Protein AF-A0A3D2RWH7-F1 (afdb_monomer_lite)

Structure (mmCIF, N/CA/C/O backbone):
data_AF-A0A3D2RWH7-F1
#
_entry.id   AF-A0A3D2RWH7-F1
#
loop_
_atom_site.group_PDB
_atom_site.id
_atom_site.type_symbol
_atom_site.label_atom_id
_atom_site.label_alt_id
_atom_site.label_comp_id
_atom_site.label_asym_id
_atom_site.label_entity_id
_atom_site.label_seq_id
_atom_site.pdbx_PDB_ins_code
_atom_site.Cartn_x
_atom_site.Cartn_y
_atom_site.Cartn_z
_atom_site.occupancy
_atom_site.B_iso_or_equiv
_atom_site.auth_seq_id
_atom_site.auth_comp_id
_atom_site.auth_asym_id
_atom_site.auth_atom_id
_atom_site.pdbx_PDB_model_num
ATOM 1 N N . GLU A 1 1 ? -8.293 21.038 -1.834 1.00 56.38 1 GLU A N 1
ATOM 2 C CA . GLU A 1 1 ? -8.298 19.846 -0.952 1.00 56.38 1 GLU A CA 1
ATOM 3 C C . GLU A 1 1 ? -6.881 19.337 -0.749 1.00 56.38 1 GLU A C 1
ATOM 5 O O . GLU A 1 1 ? -6.109 19.348 -1.704 1.00 56.38 1 GLU A O 1
ATOM 10 N N . ARG A 1 2 ? -6.537 18.923 0.476 1.00 71.31 2 ARG A N 1
ATOM 11 C CA . ARG A 1 2 ? -5.231 18.323 0.792 1.00 71.31 2 ARG A CA 1
ATOM 12 C C . ARG A 1 2 ? -5.107 16.972 0.074 1.00 71.31 2 ARG A C 1
ATOM 14 O O . ARG A 1 2 ? -6.082 16.229 0.015 1.00 71.31 2 ARG A O 1
ATOM 21 N N . LYS A 1 3 ? -3.931 16.642 -0.471 1.00 85.06 3 LYS A N 1
ATOM 22 C CA . LYS A 1 3 ? -3.730 15.382 -1.212 1.00 85.06 3 LYS A CA 1
ATOM 23 C C . LYS A 1 3 ? -4.015 14.112 -0.371 1.00 85.06 3 LYS A C 1
ATOM 25 O O . LYS A 1 3 ? -4.730 13.253 -0.882 1.00 85.06 3 LYS A O 1
ATOM 30 N N . PRO A 1 4 ? -3.629 14.029 0.922 1.00 89.88 4 PRO A N 1
ATOM 31 C CA . PRO A 1 4 ? -4.002 12.903 1.789 1.00 89.88 4 PRO A CA 1
ATOM 32 C C . PRO A 1 4 ? -5.517 12.716 1.961 1.00 89.88 4 PRO A C 1
ATOM 34 O O . PRO A 1 4 ? -6.004 11.590 1.948 1.00 89.88 4 PRO A O 1
ATOM 37 N N . GLU A 1 5 ? -6.285 13.807 2.059 1.00 93.62 5 GLU A N 1
ATOM 38 C CA . GLU A 1 5 ? -7.754 13.754 2.160 1.00 93.62 5 GLU A CA 1
ATOM 39 C C . GLU A 1 5 ? -8.371 13.146 0.894 1.00 93.62 5 GLU A C 1
ATOM 41 O O . GLU A 1 5 ? -9.251 12.292 0.983 1.00 93.62 5 GLU A O 1
ATOM 46 N N . LYS A 1 6 ? -7.871 13.524 -0.291 1.00 93.69 6 LYS A N 1
ATOM 47 C CA . LYS A 1 6 ? -8.327 12.932 -1.558 1.00 93.69 6 LYS A CA 1
ATOM 48 C C . LYS A 1 6 ? -8.062 11.432 -1.620 1.00 93.69 6 LYS A C 1
ATOM 50 O O . LYS A 1 6 ? -8.926 10.691 -2.077 1.00 93.69 6 LYS A O 1
ATOM 55 N N . ILE A 1 7 ? -6.896 10.991 -1.147 1.00 93.38 7 ILE A N 1
ATOM 56 C CA . ILE A 1 7 ? -6.561 9.565 -1.087 1.00 93.38 7 ILE A CA 1
ATOM 57 C C . ILE A 1 7 ? -7.538 8.846 -0.159 1.00 93.38 7 ILE A C 1
ATOM 59 O O . ILE A 1 7 ? -8.128 7.851 -0.561 1.00 93.38 7 ILE A O 1
ATOM 63 N N . LEU A 1 8 ? -7.772 9.364 1.050 1.00 94.25 8 LEU A N 1
ATOM 64 C CA . LEU A 1 8 ? -8.669 8.717 2.008 1.00 94.25 8 LEU A CA 1
ATOM 65 C C . LEU A 1 8 ? -10.122 8.648 1.510 1.00 94.25 8 LEU A C 1
ATOM 67 O O . LEU A 1 8 ? -10.813 7.658 1.756 1.00 94.25 8 LEU A O 1
ATOM 71 N N . ARG A 1 9 ? -10.583 9.663 0.769 1.00 94.81 9 ARG A N 1
ATOM 72 C CA . ARG A 1 9 ? -11.877 9.615 0.069 1.00 94.81 9 ARG A CA 1
ATOM 73 C C . ARG A 1 9 ? -11.899 8.540 -1.007 1.00 94.81 9 ARG A C 1
ATOM 75 O O . ARG A 1 9 ? -12.793 7.706 -0.984 1.00 94.81 9 ARG A O 1
ATOM 82 N N . ALA A 1 10 ? -10.876 8.477 -1.856 1.00 94.25 10 ALA A N 1
ATOM 83 C CA . ALA A 1 10 ? -10.778 7.433 -2.871 1.00 94.25 10 ALA A CA 1
ATOM 84 C C . ALA A 1 10 ? -10.781 6.023 -2.249 1.00 94.25 10 ALA A C 1
ATOM 86 O O . ALA A 1 10 ? -11.475 5.138 -2.739 1.00 94.25 10 ALA A O 1
ATOM 87 N N . LEU A 1 11 ? -10.078 5.812 -1.129 1.00 93.44 11 LEU A N 1
ATOM 88 C CA . LEU A 1 11 ? -10.107 4.536 -0.401 1.00 93.44 11 LEU A CA 1
ATOM 89 C C . LEU A 1 11 ? -11.528 4.168 0.063 1.00 93.44 11 LEU A C 1
ATOM 91 O O . LEU A 1 11 ? -11.933 3.010 -0.040 1.00 93.44 11 LEU A O 1
ATOM 95 N N . ASN A 1 12 ? -12.294 5.149 0.551 1.00 94.12 12 ASN A N 1
ATOM 96 C CA . ASN A 1 12 ? -13.695 4.955 0.922 1.00 94.12 12 ASN A CA 1
ATOM 97 C C . ASN A 1 12 ? -14.576 4.618 -0.287 1.00 94.12 12 ASN A C 1
ATOM 99 O O . ASN A 1 12 ? -15.370 3.679 -0.206 1.00 94.12 12 ASN A O 1
ATOM 103 N N . ASP A 1 13 ? -14.422 5.364 -1.380 1.00 95.00 13 ASP A N 1
ATOM 104 C CA . ASP A 1 13 ? -15.229 5.232 -2.596 1.00 95.00 13 ASP A CA 1
ATOM 105 C C . ASP A 1 13 ? -14.983 3.889 -3.297 1.00 95.00 13 ASP A C 1
ATOM 107 O O . ASP A 1 13 ? -15.916 3.266 -3.801 1.00 95.00 13 ASP A O 1
ATOM 111 N N . HIS A 1 14 ? -13.742 3.396 -3.268 1.00 94.19 14 HIS A N 1
ATOM 112 C CA . HIS A 1 14 ? -13.362 2.097 -3.827 1.00 94.19 14 HIS A CA 1
ATOM 113 C C . HIS A 1 14 ? -13.648 0.909 -2.904 1.00 94.19 14 HIS A C 1
ATOM 115 O O . HIS A 1 14 ? -13.405 -0.233 -3.288 1.00 94.19 14 HIS A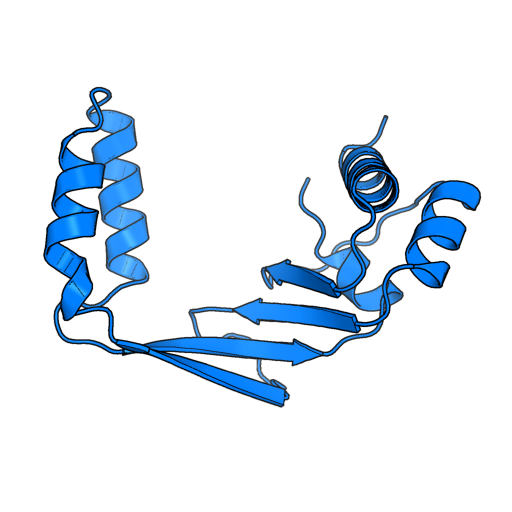 O 1
ATOM 121 N N . GLY A 1 15 ? -14.171 1.148 -1.700 1.00 92.19 15 GLY A N 1
ATOM 122 C CA . GLY A 1 15 ? -14.555 0.068 -0.799 1.00 92.19 15 GLY A CA 1
ATOM 123 C C . GLY A 1 15 ? -13.373 -0.737 -0.249 1.00 92.19 15 GLY A C 1
ATOM 124 O O . GLY A 1 15 ? -13.544 -1.915 0.043 1.00 92.19 15 GLY A O 1
ATOM 125 N N . ILE A 1 16 ? -12.200 -0.118 -0.086 1.00 93.44 16 ILE A N 1
ATOM 126 C CA . ILE A 1 16 ? -10.992 -0.795 0.405 1.00 93.44 16 ILE A CA 1
ATOM 127 C C . ILE A 1 16 ? -11.181 -1.259 1.858 1.00 93.44 16 ILE A C 1
ATOM 129 O O . ILE A 1 16 ? -11.555 -0.464 2.721 1.00 93.44 16 ILE A O 1
ATOM 133 N N . ASP A 1 17 ? -10.896 -2.532 2.130 1.00 95.94 17 ASP A N 1
ATOM 134 C CA . ASP A 1 17 ? -10.988 -3.179 3.446 1.00 95.94 17 ASP A CA 1
ATOM 135 C C . ASP A 1 17 ? -9.615 -3.570 4.033 1.00 95.94 17 ASP A C 1
ATOM 137 O O . ASP A 1 17 ? -9.474 -3.685 5.254 1.00 95.94 17 ASP A O 1
ATOM 141 N N . ILE A 1 18 ? -8.585 -3.701 3.192 1.00 95.44 18 ILE A N 1
ATOM 142 C CA . ILE A 1 18 ? -7.185 -3.906 3.584 1.00 95.44 18 ILE A CA 1
ATOM 143 C C . ILE A 1 18 ? -6.316 -2.813 2.962 1.00 95.44 18 ILE A C 1
ATOM 145 O O . ILE A 1 18 ? -6.255 -2.665 1.743 1.00 95.44 18 ILE A O 1
ATOM 149 N N . LEU A 1 19 ? -5.604 -2.066 3.805 1.00 94.50 19 LEU A N 1
ATOM 150 C CA . LEU A 1 19 ? -4.728 -0.979 3.381 1.00 94.50 19 LEU A CA 1
ATOM 151 C C . LEU A 1 19 ? -3.254 -1.397 3.457 1.00 94.50 19 LEU A C 1
ATOM 153 O O . LEU A 1 19 ? -2.752 -1.752 4.521 1.00 94.50 19 LEU A O 1
ATOM 157 N N . LEU A 1 20 ? -2.549 -1.308 2.330 1.00 92.69 20 LEU A N 1
ATOM 158 C CA . LEU A 1 20 ? -1.103 -1.518 2.223 1.00 92.69 20 LEU A CA 1
ATOM 159 C C . LEU A 1 20 ? -0.433 -0.171 1.943 1.00 92.69 20 LEU A C 1
ATOM 161 O O . LEU A 1 20 ? -0.751 0.470 0.942 1.00 92.69 20 LEU A O 1
ATOM 165 N N . VAL A 1 21 ? 0.480 0.262 2.813 1.00 92.06 21 VAL A N 1
ATOM 166 C CA . VAL A 1 21 ? 1.152 1.565 2.700 1.00 92.06 21 VAL A CA 1
ATOM 167 C C . VAL A 1 21 ? 2.670 1.374 2.701 1.00 92.06 21 VAL A C 1
ATOM 169 O O . VAL A 1 21 ? 3.190 0.671 3.569 1.00 92.06 21 VAL A O 1
ATOM 172 N N . PRO A 1 22 ? 3.411 1.967 1.750 1.00 89.69 22 PRO A N 1
ATOM 173 C CA . PRO A 1 22 ? 4.866 1.890 1.764 1.00 89.69 22 PRO A CA 1
ATOM 174 C C . PRO A 1 22 ? 5.428 2.609 2.994 1.00 89.69 22 PRO A C 1
ATOM 176 O O . PRO A 1 22 ? 5.015 3.723 3.324 1.00 89.69 22 PRO A O 1
ATOM 179 N N . TYR A 1 23 ? 6.394 1.980 3.659 1.00 88.44 23 TYR A N 1
ATOM 180 C CA . TYR A 1 23 ? 7.100 2.579 4.782 1.00 88.44 23 TYR A CA 1
ATOM 181 C C . TYR A 1 23 ? 7.997 3.722 4.308 1.00 88.44 23 TYR A C 1
ATOM 183 O O . TYR A 1 23 ? 8.796 3.576 3.382 1.00 88.44 23 TYR A O 1
ATOM 191 N N . LYS A 1 24 ? 7.876 4.858 4.982 1.00 86.69 24 LYS A N 1
ATOM 192 C CA . LYS A 1 24 ? 8.603 6.102 4.728 1.00 86.69 24 LYS A CA 1
ATOM 193 C C . LYS A 1 24 ? 8.609 6.931 6.012 1.00 86.69 24 LYS A C 1
ATOM 195 O O . LYS A 1 24 ? 8.150 6.456 7.043 1.00 86.69 24 LYS A O 1
ATOM 200 N N . GLU A 1 25 ? 9.086 8.167 5.964 1.00 88.12 25 GLU A N 1
ATOM 201 C CA . GLU A 1 25 ? 9.001 9.053 7.125 1.00 88.12 25 GLU A CA 1
ATOM 202 C C . GLU A 1 25 ? 7.529 9.386 7.466 1.00 88.12 25 GLU A C 1
ATOM 204 O O . GLU A 1 25 ? 6.784 9.808 6.569 1.00 88.12 25 GLU A O 1
ATOM 209 N N . PRO A 1 26 ? 7.080 9.148 8.716 1.00 90.62 26 PRO A N 1
ATOM 210 C CA . PRO A 1 26 ? 5.703 9.394 9.126 1.00 90.62 26 PRO A CA 1
ATOM 211 C C . PRO A 1 26 ? 5.438 10.893 9.236 1.00 90.62 26 PRO A C 1
ATOM 213 O O . PRO A 1 26 ? 6.257 11.643 9.767 1.00 90.62 26 PRO A O 1
ATOM 216 N N . ILE A 1 27 ? 4.275 11.337 8.762 1.00 90.81 27 ILE A N 1
ATOM 217 C CA . ILE A 1 27 ? 3.860 12.736 8.847 1.00 90.81 27 ILE A CA 1
ATOM 218 C C . ILE A 1 27 ? 2.407 12.808 9.306 1.00 90.81 27 ILE A C 1
ATOM 220 O O . ILE A 1 27 ? 1.541 12.101 8.798 1.00 90.81 27 ILE A O 1
ATOM 224 N N . ASP A 1 28 ? 2.125 13.688 10.263 1.00 89.69 28 ASP A N 1
ATOM 225 C CA . ASP A 1 28 ? 0.763 13.874 10.744 1.00 89.69 28 ASP A CA 1
ATOM 226 C C . ASP A 1 28 ? -0.117 14.551 9.688 1.00 89.69 28 ASP A C 1
ATOM 228 O O . ASP A 1 28 ? 0.230 15.564 9.071 1.00 89.69 28 ASP A O 1
ATOM 232 N N . HIS A 1 29 ? -1.313 13.998 9.516 1.00 89.88 29 HIS A N 1
ATOM 233 C CA . HIS A 1 29 ? -2.320 14.516 8.607 1.00 89.88 29 HIS A CA 1
ATOM 234 C C . HIS A 1 29 ? -3.608 14.809 9.364 1.00 89.88 29 HIS A C 1
ATOM 236 O O . HIS A 1 29 ? -4.022 14.063 10.248 1.00 89.88 29 HIS A O 1
ATOM 242 N N . VAL A 1 30 ? -4.280 15.887 8.967 1.00 91.56 30 VAL A N 1
ATOM 243 C CA . VAL A 1 30 ? -5.629 16.199 9.447 1.00 91.56 30 VAL A CA 1
ATOM 244 C C . VAL A 1 30 ? -6.610 15.866 8.334 1.00 91.56 30 VAL A C 1
ATOM 246 O O . VAL A 1 30 ? -6.469 16.388 7.223 1.00 91.56 30 VAL A O 1
ATOM 249 N N . PHE A 1 31 ? -7.575 15.012 8.663 1.00 93.69 31 PHE A N 1
ATOM 250 C CA . PHE A 1 31 ? -8.645 14.550 7.784 1.00 93.69 31 PHE A CA 1
ATOM 251 C C . PHE A 1 31 ? -9.989 15.103 8.238 1.00 93.69 31 PHE A C 1
ATOM 253 O O . PHE A 1 31 ? -10.181 15.400 9.421 1.00 93.69 31 PHE A O 1
ATOM 260 N N . GLU A 1 32 ? -10.939 15.172 7.312 1.00 95.62 32 GLU A N 1
ATOM 261 C CA . GLU A 1 32 ? -12.323 15.468 7.669 1.00 95.62 32 GLU A CA 1
ATOM 262 C C . GLU A 1 32 ? -12.905 14.338 8.545 1.00 95.62 32 GLU A C 1
ATOM 264 O O . GLU A 1 32 ? -12.751 13.155 8.205 1.00 95.62 32 GLU A O 1
ATOM 269 N N . PRO A 1 33 ? -13.616 14.649 9.651 1.00 96.06 33 PRO A N 1
ATOM 270 C CA . PRO A 1 33 ? -14.110 13.636 10.589 1.00 96.06 33 PRO A CA 1
ATOM 271 C C . PRO A 1 33 ? -14.988 12.563 9.938 1.00 96.06 33 PRO A C 1
ATOM 273 O O . PRO A 1 33 ? -14.909 11.387 10.302 1.00 96.06 33 PRO A O 1
ATOM 276 N N . ALA A 1 34 ? -15.809 12.951 8.957 1.00 95.56 34 ALA A N 1
ATOM 277 C CA . ALA A 1 34 ? -16.679 12.032 8.228 1.00 95.56 34 ALA A CA 1
ATOM 278 C C . ALA A 1 34 ? -15.873 11.054 7.355 1.00 95.56 34 ALA A C 1
ATOM 280 O O . ALA A 1 34 ? -16.102 9.843 7.415 1.00 95.56 34 ALA A O 1
ATOM 281 N N . THR A 1 35 ? -14.889 11.563 6.605 1.00 95.12 35 THR A N 1
ATOM 282 C CA . THR A 1 35 ? -13.991 10.757 5.766 1.00 95.12 35 THR A CA 1
ATOM 283 C C . THR A 1 35 ? -13.214 9.752 6.615 1.00 95.12 35 THR A C 1
ATOM 285 O O . THR A 1 35 ? -13.165 8.561 6.291 1.00 95.12 35 THR A O 1
ATOM 288 N N . LEU A 1 36 ? -12.665 10.215 7.742 1.00 95.88 36 LEU A N 1
ATOM 289 C CA . LEU A 1 36 ? -11.921 9.379 8.679 1.00 95.88 36 LEU A CA 1
ATOM 290 C C . LEU A 1 36 ? -12.802 8.300 9.315 1.00 95.88 36 LEU A C 1
ATOM 292 O O . LEU A 1 36 ? -12.412 7.135 9.358 1.00 95.88 36 LEU A O 1
ATOM 296 N N . SER A 1 37 ? -14.000 8.665 9.775 1.00 96.12 37 SER A N 1
ATOM 297 C CA . SER A 1 37 ? -14.931 7.725 10.413 1.00 96.12 37 SER A CA 1
ATOM 298 C C . SER A 1 37 ? -15.391 6.635 9.446 1.00 96.12 37 SER A C 1
ATOM 300 O O . SER A 1 37 ? -15.434 5.461 9.814 1.00 96.12 37 SER A O 1
ATOM 302 N N . SER A 1 38 ? -15.685 7.000 8.192 1.00 95.44 38 SER A N 1
ATOM 303 C CA . SER A 1 38 ? -16.007 6.030 7.141 1.00 95.44 38 SER A CA 1
ATOM 304 C C . SER A 1 38 ? -14.846 5.060 6.904 1.00 95.44 38 SER A C 1
ATOM 306 O O . SER A 1 38 ? -15.058 3.846 6.869 1.00 95.44 38 SER A O 1
ATOM 308 N N . ALA A 1 39 ? -13.617 5.579 6.812 1.00 94.94 39 ALA A N 1
ATOM 309 C CA . ALA A 1 39 ? -12.441 4.758 6.549 1.00 94.94 39 ALA A CA 1
ATOM 310 C C . ALA A 1 39 ? -12.154 3.799 7.713 1.00 94.94 39 ALA A C 1
ATOM 312 O O . ALA A 1 39 ? -11.979 2.606 7.485 1.00 94.94 39 ALA A O 1
ATOM 313 N N . LYS A 1 40 ? -12.207 4.284 8.964 1.00 95.38 40 LYS A N 1
ATOM 314 C CA . LYS A 1 40 ? -12.031 3.463 10.177 1.00 95.38 40 LYS A CA 1
ATOM 315 C C . LYS A 1 40 ? -13.073 2.355 10.315 1.00 95.38 40 LYS A C 1
ATOM 317 O O . LYS A 1 40 ? -12.766 1.299 10.853 1.00 95.38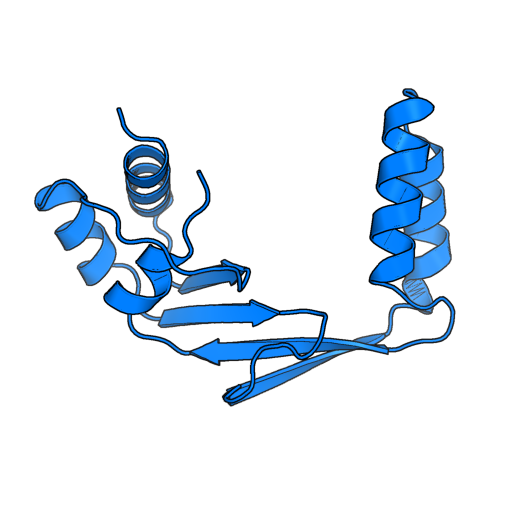 40 LYS A O 1
ATOM 322 N N . ARG A 1 41 ? -14.309 2.585 9.859 1.00 95.06 41 ARG A N 1
ATOM 323 C CA . ARG A 1 41 ? -15.367 1.565 9.897 1.00 95.06 41 ARG A CA 1
ATOM 324 C C . ARG A 1 41 ? -15.143 0.461 8.862 1.00 95.06 41 ARG A C 1
ATOM 326 O O . ARG A 1 41 ? -15.557 -0.671 9.095 1.00 95.06 41 ARG A O 1
ATOM 333 N N . ARG A 1 42 ? -14.568 0.804 7.708 1.00 93.62 42 ARG A N 1
ATOM 334 C CA . ARG A 1 42 ? -14.434 -0.109 6.570 1.00 93.62 42 ARG A CA 1
ATOM 335 C C . ARG A 1 42 ? -13.108 -0.863 6.566 1.00 93.62 42 ARG A C 1
ATOM 337 O O . ARG A 1 42 ? -13.114 -2.073 6.364 1.00 93.62 42 ARG A O 1
ATOM 344 N N . ILE A 1 43 ? -11.998 -0.160 6.771 1.00 96.69 43 ILE A N 1
ATOM 345 C CA . ILE A 1 43 ? -10.656 -0.735 6.703 1.00 96.69 43 ILE A CA 1
ATOM 346 C C . ILE A 1 43 ? -10.410 -1.549 7.970 1.00 96.69 43 ILE A C 1
ATOM 348 O O . ILE A 1 43 ? -10.358 -1.016 9.076 1.00 96.69 43 ILE A O 1
ATOM 352 N N . GLN A 1 44 ? -10.264 -2.856 7.792 1.00 96.12 44 GLN A N 1
ATOM 353 C CA . GLN A 1 44 ? -10.128 -3.826 8.872 1.00 96.12 44 GLN A CA 1
ATOM 354 C C . GLN A 1 44 ? -8.668 -4.061 9.251 1.00 96.12 44 GLN A C 1
ATOM 356 O O . GLN A 1 44 ? -8.366 -4.353 10.409 1.00 96.12 44 GLN A O 1
ATOM 361 N N . LYS A 1 45 ? -7.756 -3.978 8.274 1.00 95.62 45 LYS A N 1
ATOM 362 C CA . LYS A 1 45 ? -6.326 -4.220 8.479 1.00 95.62 45 LYS A CA 1
ATOM 363 C C . LYS A 1 45 ? -5.491 -3.214 7.709 1.00 95.62 45 LYS A C 1
ATOM 365 O O . LYS A 1 45 ? -5.754 -2.960 6.535 1.00 95.62 45 LYS A O 1
ATOM 370 N N . CYS A 1 46 ? -4.450 -2.714 8.360 1.00 95.56 46 CYS A N 1
ATOM 371 C CA . CYS A 1 46 ? -3.457 -1.853 7.743 1.00 95.56 46 CYS A CA 1
ATOM 372 C C . CYS A 1 46 ? -2.076 -2.473 7.897 1.00 95.56 46 CYS A C 1
ATOM 374 O O . CYS A 1 46 ? -1.739 -2.955 8.977 1.00 95.56 46 CYS A O 1
ATOM 376 N N . PHE A 1 47 ? -1.276 -2.424 6.840 1.00 93.88 47 PHE A N 1
ATOM 377 C CA . PHE A 1 47 ? 0.096 -2.906 6.851 1.00 93.88 47 PHE A CA 1
ATOM 378 C C . PHE A 1 47 ? 1.034 -1.856 6.269 1.00 93.88 47 PHE A C 1
ATOM 380 O O . PHE A 1 47 ? 0.793 -1.329 5.181 1.00 93.88 47 PHE A O 1
ATOM 387 N N . LEU A 1 48 ? 2.127 -1.601 6.979 1.00 93.00 48 LEU A N 1
ATOM 388 C CA . LEU A 1 48 ? 3.305 -0.948 6.432 1.00 93.00 48 LEU A CA 1
ATOM 389 C C . LEU A 1 48 ? 4.175 -2.002 5.761 1.00 93.00 48 LEU A C 1
ATOM 391 O O . LEU A 1 48 ? 4.361 -3.080 6.327 1.00 93.00 48 LEU A O 1
ATOM 395 N N . TYR A 1 49 ? 4.716 -1.699 4.583 1.00 90.25 49 TYR A N 1
ATOM 396 C CA . TYR A 1 49 ? 5.632 -2.606 3.894 1.00 90.25 49 TYR A CA 1
ATOM 397 C C . TYR A 1 49 ? 6.919 -1.922 3.441 1.00 90.25 49 TYR A C 1
ATOM 399 O O . TYR A 1 49 ? 6.926 -0.734 3.116 1.00 90.25 49 TYR A O 1
ATOM 407 N N . ASN A 1 50 ? 8.020 -2.675 3.419 1.00 85.69 50 ASN A N 1
ATOM 408 C CA . ASN A 1 50 ? 9.318 -2.201 2.947 1.00 85.69 50 ASN A CA 1
ATOM 409 C C . ASN A 1 50 ? 10.105 -3.325 2.249 1.00 85.69 50 ASN A C 1
ATOM 411 O O . ASN A 1 50 ? 10.178 -4.438 2.764 1.00 85.69 50 ASN A O 1
ATOM 415 N N . THR A 1 51 ? 10.715 -3.025 1.102 1.00 71.38 51 THR A N 1
ATOM 416 C CA . THR A 1 51 ? 11.565 -3.936 0.310 1.00 71.38 51 THR A CA 1
ATOM 417 C C . THR A 1 51 ? 13.034 -3.965 0.757 1.00 71.38 51 THR A C 1
ATOM 419 O O . THR A 1 51 ? 13.784 -4.837 0.343 1.00 71.38 51 THR A O 1
ATOM 422 N N . GLU A 1 52 ? 13.467 -3.023 1.597 1.00 66.75 52 GLU A N 1
ATOM 423 C CA . GLU A 1 52 ? 14.869 -2.788 1.983 1.00 66.75 52 GLU A CA 1
ATOM 424 C C . GLU A 1 52 ? 15.152 -3.086 3.464 1.00 66.75 52 GLU A C 1
ATOM 426 O O . GLU A 1 52 ? 16.094 -2.560 4.054 1.00 66.75 52 GLU A O 1
ATOM 431 N N . ASN A 1 53 ? 14.317 -3.908 4.103 1.00 61.25 53 ASN A N 1
ATOM 432 C CA . ASN A 1 53 ? 14.502 -4.339 5.493 1.00 61.25 53 ASN A CA 1
ATOM 433 C C . ASN A 1 53 ? 14.577 -3.192 6.531 1.00 61.25 53 ASN A C 1
ATOM 435 O O . ASN A 1 53 ? 15.019 -3.396 7.659 1.00 61.25 53 ASN A O 1
ATOM 439 N N . ARG A 1 54 ? 14.109 -1.982 6.187 1.00 66.69 54 ARG A N 1
ATOM 440 C CA . ARG A 1 54 ? 14.073 -0.818 7.099 1.00 66.69 54 ARG A CA 1
ATOM 441 C C . ARG A 1 54 ? 12.887 -0.834 8.071 1.00 66.69 54 ARG A C 1
ATOM 443 O O . ARG A 1 54 ? 12.586 0.188 8.679 1.00 66.69 54 ARG A O 1
ATOM 450 N N . LEU A 1 55 ? 12.190 -1.965 8.177 1.00 74.44 55 LEU A N 1
ATOM 451 C CA . LEU A 1 55 ? 11.056 -2.172 9.072 1.00 74.44 55 LEU A CA 1
ATOM 452 C C . LEU A 1 55 ? 11.533 -3.037 10.259 1.00 74.44 55 LEU A C 1
ATOM 454 O O . LEU A 1 55 ? 11.514 -4.268 10.149 1.00 74.44 55 LEU A O 1
ATOM 458 N N . PRO A 1 56 ? 12.035 -2.424 11.351 1.00 62.31 56 PRO A N 1
ATOM 459 C CA . PRO A 1 56 ? 12.701 -3.156 12.431 1.00 62.31 56 PRO A CA 1
ATOM 460 C C . PRO A 1 56 ? 11.775 -4.160 13.135 1.00 62.31 56 PRO A C 1
ATOM 462 O O . PRO A 1 56 ? 12.212 -5.269 13.423 1.00 62.31 56 PRO A O 1
ATOM 465 N N . ASP A 1 57 ? 10.490 -3.825 13.294 1.00 71.31 57 ASP A N 1
ATOM 466 C CA . ASP A 1 57 ? 9.480 -4.665 13.954 1.00 71.31 57 ASP A CA 1
ATOM 467 C C . ASP A 1 57 ? 8.415 -5.156 12.957 1.00 71.31 57 ASP A C 1
ATOM 469 O O . ASP A 1 57 ? 7.246 -4.768 13.007 1.00 71.31 57 ASP A O 1
ATOM 473 N N . HIS A 1 58 ? 8.811 -5.985 11.991 1.00 78.19 58 HIS A N 1
ATOM 474 C CA . HIS A 1 58 ? 7.877 -6.572 11.025 1.00 78.19 58 HIS A CA 1
ATOM 475 C C . HIS A 1 58 ? 7.233 -7.862 11.554 1.00 78.19 58 HIS A C 1
ATOM 477 O O . HIS A 1 58 ? 7.874 -8.675 12.214 1.00 78.19 58 HIS A O 1
ATOM 483 N N . ASN A 1 59 ? 5.953 -8.080 11.241 1.00 81.12 59 ASN A N 1
ATOM 484 C CA . ASN A 1 59 ? 5.229 -9.288 11.643 1.00 81.12 59 ASN A CA 1
ATOM 485 C C . ASN A 1 59 ? 5.535 -10.480 10.740 1.00 81.12 59 ASN A C 1
ATOM 487 O O . ASN A 1 59 ? 5.542 -11.615 11.209 1.00 81.12 59 ASN A O 1
ATOM 491 N N . PHE A 1 60 ? 5.733 -10.240 9.445 1.00 83.38 60 PHE A N 1
ATOM 492 C CA . PHE A 1 60 ? 6.057 -11.292 8.488 1.00 83.38 60 PHE A CA 1
ATOM 493 C C . PHE A 1 60 ? 6.852 -10.743 7.306 1.00 83.38 60 PHE A C 1
ATOM 495 O O . PHE A 1 60 ? 6.873 -9.539 7.046 1.00 83.38 60 PHE A O 1
ATOM 502 N N . THR A 1 61 ? 7.501 -11.651 6.581 1.00 85.06 61 THR A N 1
ATOM 503 C CA . THR A 1 61 ? 8.172 -11.355 5.316 1.00 85.06 61 THR A CA 1
ATOM 504 C C . THR A 1 61 ? 7.550 -12.169 4.192 1.00 85.06 61 THR A C 1
ATOM 506 O O . THR A 1 61 ? 7.144 -13.316 4.388 1.00 85.06 61 THR A O 1
ATOM 509 N N . ILE A 1 62 ? 7.471 -11.577 3.005 1.00 84.38 62 ILE A N 1
ATOM 510 C CA . ILE A 1 62 ? 7.145 -12.282 1.769 1.00 84.38 62 ILE A CA 1
ATOM 511 C C . ILE A 1 62 ? 8.413 -12.326 0.930 1.00 84.38 62 ILE A C 1
ATOM 513 O O . ILE A 1 62 ? 8.999 -11.293 0.614 1.00 84.38 62 ILE A O 1
ATOM 517 N N . LYS A 1 63 ? 8.826 -13.538 0.560 1.00 82.62 63 LYS A N 1
ATOM 518 C CA . LYS A 1 63 ? 9.928 -13.756 -0.372 1.00 82.62 63 LYS A CA 1
ATOM 519 C C . LYS A 1 63 ? 9.378 -14.007 -1.765 1.00 82.62 63 LYS A C 1
ATOM 521 O O . LYS A 1 63 ? 8.517 -14.869 -1.944 1.00 82.62 63 LYS A O 1
ATOM 526 N N . ARG A 1 64 ? 9.885 -13.275 -2.752 1.00 79.62 64 ARG A N 1
ATOM 527 C CA . ARG A 1 64 ? 9.518 -13.430 -4.162 1.00 79.62 64 ARG A CA 1
ATOM 528 C C . ARG A 1 64 ? 10.743 -13.813 -4.975 1.00 79.62 64 ARG A C 1
ATOM 530 O O . ARG A 1 64 ? 11.755 -13.121 -4.942 1.00 79.62 64 ARG A O 1
ATOM 537 N N . GLN A 1 65 ? 10.624 -14.906 -5.721 1.00 80.00 65 GLN A N 1
ATOM 538 C CA . GLN A 1 65 ? 11.611 -15.317 -6.715 1.00 80.00 65 GLN A CA 1
ATOM 539 C C . GLN A 1 65 ? 11.465 -14.409 -7.938 1.00 80.00 65 GLN A C 1
ATOM 541 O O . GLN A 1 65 ? 10.448 -14.458 -8.630 1.00 80.00 65 GLN A O 1
ATOM 546 N N . THR A 1 66 ? 12.452 -13.551 -8.185 1.00 77.44 66 THR A N 1
ATOM 547 C CA . THR A 1 66 ? 12.402 -12.579 -9.288 1.00 77.44 66 THR A CA 1
ATOM 548 C C . THR A 1 66 ? 13.050 -13.101 -10.563 1.00 77.44 66 THR A C 1
ATOM 550 O O . THR A 1 66 ? 12.678 -12.658 -11.649 1.00 77.44 66 THR A O 1
ATOM 553 N N . ALA A 1 67 ? 13.937 -14.095 -10.454 1.00 79.75 67 ALA A N 1
ATOM 554 C CA . ALA A 1 67 ? 14.636 -14.700 -11.587 1.00 79.75 67 ALA A CA 1
ATOM 555 C C . ALA A 1 67 ? 13.706 -15.152 -12.738 1.00 79.75 67 ALA A C 1
ATOM 557 O O . ALA A 1 67 ? 14.000 -14.808 -13.882 1.00 79.75 67 ALA A O 1
ATOM 558 N N . PRO A 1 68 ? 12.552 -15.819 -12.501 1.00 80.44 68 PRO A N 1
ATOM 559 C CA . PRO A 1 68 ? 11.686 -16.273 -13.596 1.00 80.44 68 PRO A CA 1
ATOM 560 C C . PRO A 1 68 ? 11.064 -15.140 -14.424 1.00 80.44 68 PRO A C 1
ATOM 562 O O . PRO A 1 68 ? 10.651 -15.361 -15.558 1.00 80.44 68 PRO A O 1
ATOM 565 N N . PHE A 1 69 ? 10.973 -13.933 -13.859 1.00 80.81 69 PHE A N 1
ATOM 566 C CA . PHE A 1 69 ? 10.302 -12.791 -14.482 1.00 80.81 69 PHE A CA 1
ATOM 567 C C . PHE A 1 69 ? 11.274 -11.688 -14.905 1.00 80.81 69 PHE A C 1
ATOM 569 O O . PHE A 1 69 ? 10.852 -10.738 -15.566 1.00 80.81 69 PHE A O 1
ATOM 576 N N . TYR A 1 70 ? 12.559 -11.805 -14.564 1.00 83.81 70 TYR A N 1
ATOM 577 C CA . TYR A 1 70 ? 13.548 -10.742 -14.726 1.00 83.81 70 TYR A CA 1
ATOM 578 C C . TYR A 1 70 ? 13.625 -10.230 -16.172 1.00 83.81 70 TYR A C 1
ATOM 580 O O . TYR A 1 70 ? 13.447 -9.036 -16.420 1.00 83.81 70 TYR A O 1
ATOM 588 N N . ASP A 1 71 ? 13.771 -11.139 -17.137 1.00 86.75 71 ASP A N 1
ATOM 589 C CA . ASP A 1 71 ? 13.864 -10.788 -18.560 1.00 86.75 71 ASP A CA 1
ATOM 590 C C . ASP A 1 71 ? 12.559 -10.210 -19.117 1.00 86.75 71 ASP A C 1
ATOM 592 O O . ASP A 1 71 ? 12.572 -9.304 -19.957 1.00 86.75 71 ASP A O 1
ATOM 596 N N . SER A 1 72 ? 11.414 -10.688 -18.621 1.00 86.62 72 SER A N 1
ATOM 597 C CA . SER A 1 72 ? 10.109 -10.160 -19.028 1.00 86.62 72 SER A CA 1
ATOM 598 C C . SER A 1 72 ? 9.927 -8.713 -18.563 1.00 86.62 72 SER A C 1
ATOM 600 O O . SER A 1 72 ? 9.515 -7.858 -19.346 1.00 86.62 72 SER A O 1
ATOM 602 N N . VAL A 1 73 ? 10.330 -8.404 -17.327 1.00 87.19 73 VAL A N 1
ATOM 603 C CA . VAL A 1 73 ? 10.279 -7.044 -16.782 1.00 87.19 73 VAL A CA 1
ATOM 604 C C . VAL A 1 73 ? 11.265 -6.140 -17.518 1.00 87.19 73 VAL A C 1
ATOM 606 O O . VAL A 1 73 ? 10.886 -5.043 -17.925 1.00 87.19 73 VAL A O 1
ATOM 609 N N . LEU A 1 74 ? 12.490 -6.607 -17.784 1.00 89.50 74 LEU A N 1
ATOM 610 C CA . LEU A 1 74 ? 13.453 -5.866 -18.603 1.00 89.50 74 LEU A CA 1
ATOM 611 C C . LEU A 1 74 ? 12.906 -5.548 -19.995 1.00 89.50 74 LEU A C 1
ATOM 613 O O . LEU A 1 74 ? 13.083 -4.433 -20.477 1.00 89.50 74 LEU A O 1
ATOM 617 N N . THR A 1 75 ? 12.225 -6.500 -20.633 1.00 93.31 75 THR A N 1
ATOM 618 C CA . THR A 1 75 ? 11.598 -6.293 -21.946 1.00 93.31 75 THR A CA 1
ATOM 619 C C . THR A 1 75 ? 10.560 -5.174 -21.888 1.00 93.31 75 THR A C 1
ATOM 621 O O . THR A 1 75 ? 10.584 -4.270 -22.724 1.00 93.31 75 THR A O 1
ATOM 624 N N . VAL A 1 76 ? 9.697 -5.178 -20.867 1.00 93.06 76 VAL A N 1
ATOM 625 C CA . VAL A 1 76 ? 8.697 -4.120 -20.660 1.00 93.06 76 VAL A CA 1
ATOM 626 C C . VAL A 1 76 ? 9.369 -2.768 -20.425 1.00 93.06 76 VAL A C 1
ATOM 628 O O . VAL A 1 76 ? 9.020 -1.798 -21.095 1.00 93.06 76 VAL A O 1
ATOM 631 N N . ILE A 1 77 ? 10.372 -2.691 -19.548 1.00 92.75 77 ILE A N 1
ATOM 632 C CA . ILE A 1 77 ? 11.096 -1.438 -19.280 1.00 92.75 77 ILE A CA 1
ATOM 633 C C . ILE A 1 77 ? 11.764 -0.921 -20.559 1.00 92.75 77 ILE A C 1
ATOM 635 O O . ILE A 1 77 ? 11.676 0.262 -20.883 1.00 92.75 77 ILE A O 1
ATOM 639 N N . ASN A 1 78 ? 12.388 -1.811 -21.331 1.00 92.88 78 ASN A N 1
ATOM 640 C CA . ASN A 1 78 ? 13.069 -1.447 -22.569 1.00 92.88 78 ASN A CA 1
ATOM 641 C C . ASN A 1 78 ? 12.119 -0.956 -23.671 1.00 92.88 78 ASN A C 1
ATOM 643 O O . ASN A 1 78 ? 12.553 -0.186 -24.531 1.00 92.88 78 ASN A O 1
ATOM 647 N N . SER A 1 79 ? 10.840 -1.342 -23.617 1.00 95.31 79 SER A N 1
ATOM 648 C CA . SER A 1 79 ? 9.798 -0.885 -24.546 1.00 95.31 79 SER A CA 1
ATOM 649 C C . SER A 1 79 ? 9.350 0.565 -24.323 1.00 95.31 79 SER A C 1
ATOM 651 O O . SER A 1 79 ? 8.704 1.151 -25.193 1.00 95.31 79 SER A O 1
ATOM 653 N N . ILE A 1 80 ? 9.711 1.171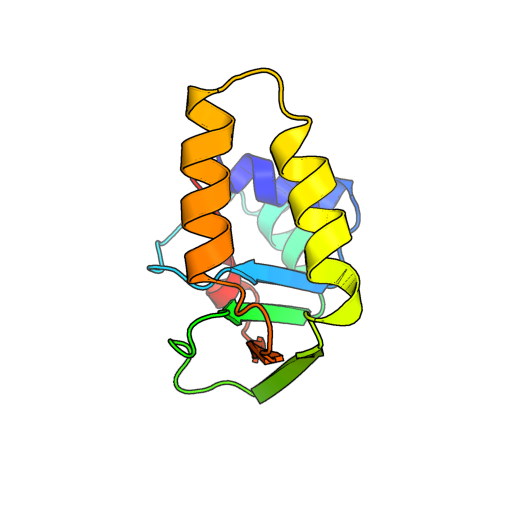 -23.185 1.00 96.12 80 ILE A N 1
ATOM 654 C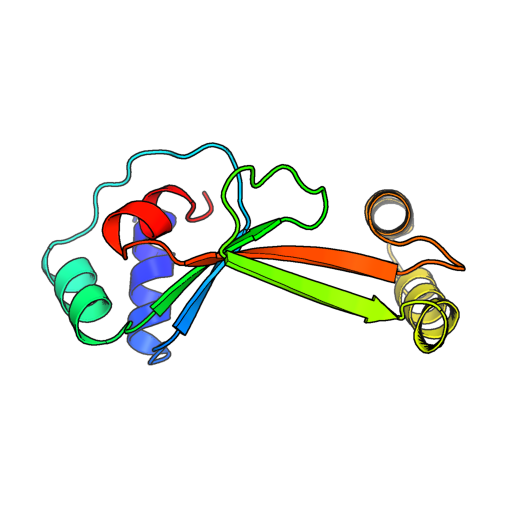 CA . ILE A 1 80 ? 9.358 2.557 -22.879 1.00 96.12 80 ILE A CA 1
ATOM 655 C C . ILE A 1 80 ? 10.055 3.499 -23.869 1.00 96.12 80 ILE A C 1
ATOM 657 O O . ILE A 1 80 ? 11.281 3.488 -24.009 1.00 96.12 80 ILE A O 1
ATOM 661 N N . SER A 1 81 ? 9.256 4.326 -24.549 1.00 96.19 81 SER A N 1
ATOM 662 C CA . SER A 1 81 ? 9.725 5.210 -25.623 1.00 96.19 81 SER A CA 1
ATOM 663 C C . SER A 1 81 ? 10.531 6.410 -25.124 1.00 96.19 81 SER A C 1
ATOM 665 O O . SER A 1 81 ? 11.387 6.900 -25.854 1.00 96.19 81 SER A O 1
ATOM 667 N N . ASP A 1 82 ? 10.277 6.879 -23.898 1.00 96.94 82 ASP A N 1
ATOM 668 C CA . ASP A 1 82 ? 11.044 7.960 -23.273 1.00 96.94 82 ASP A CA 1
ATOM 669 C C . ASP A 1 82 ? 12.383 7.412 -22.736 1.00 96.94 82 ASP A C 1
ATOM 671 O O . ASP A 1 82 ? 12.391 6.657 -21.757 1.00 96.94 82 ASP A O 1
ATOM 675 N N . PRO A 1 83 ? 13.532 7.778 -23.337 1.00 93.12 83 PRO A N 1
ATOM 676 C CA . PRO A 1 83 ? 14.826 7.228 -22.952 1.00 93.12 83 PRO A CA 1
ATOM 677 C C . PRO A 1 83 ? 15.317 7.729 -21.587 1.00 93.12 83 PRO A C 1
ATOM 679 O O . PRO A 1 83 ? 16.060 7.004 -20.917 1.00 93.12 83 PRO A O 1
ATOM 682 N N . VAL A 1 84 ? 14.924 8.938 -21.166 1.00 94.38 84 VAL A N 1
ATOM 683 C CA . VAL A 1 84 ? 15.322 9.519 -19.875 1.00 94.38 84 VAL A CA 1
ATOM 684 C C . VAL A 1 84 ? 14.570 8.808 -18.762 1.00 94.38 84 VAL A C 1
ATOM 686 O O . VAL A 1 84 ? 15.198 8.254 -17.857 1.00 94.38 84 VAL A O 1
ATOM 689 N N . PHE A 1 85 ? 13.242 8.737 -18.880 1.00 93.19 85 PHE A N 1
ATOM 690 C CA . PHE A 1 85 ? 12.406 8.024 -17.920 1.00 93.19 85 PHE A CA 1
ATOM 691 C C . PHE A 1 85 ? 12.774 6.538 -17.852 1.00 93.19 85 PHE A C 1
ATOM 693 O O . PHE A 1 85 ? 12.957 6.002 -16.761 1.00 93.19 85 PHE A O 1
ATOM 700 N N . ARG A 1 86 ? 12.975 5.879 -19.003 1.00 94.94 86 ARG A N 1
ATOM 701 C CA . ARG A 1 86 ? 13.404 4.473 -19.063 1.00 94.94 86 ARG A CA 1
ATOM 702 C C . ARG A 1 86 ? 14.682 4.231 -18.266 1.00 94.94 86 ARG A C 1
ATOM 704 O O . ARG A 1 86 ? 14.751 3.273 -17.504 1.00 94.94 86 ARG A O 1
ATOM 711 N N . SER A 1 87 ? 15.693 5.079 -18.449 1.00 92.06 87 SER A N 1
ATOM 712 C CA . SER A 1 87 ? 16.991 4.910 -17.785 1.00 92.06 87 SER A CA 1
ATOM 713 C C . SER A 1 87 ? 16.885 5.124 -16.273 1.00 92.06 87 SER A C 1
ATOM 715 O O . SER A 1 87 ? 17.456 4.354 -15.503 1.00 92.06 87 SER A O 1
ATOM 717 N N . GLN A 1 88 ? 16.115 6.128 -15.841 1.00 91.56 88 GLN A N 1
ATOM 718 C CA . GLN A 1 88 ? 15.841 6.373 -14.422 1.00 91.56 88 GLN A CA 1
ATOM 719 C C . GLN A 1 88 ? 15.097 5.197 -13.782 1.00 91.56 88 GLN A C 1
ATOM 721 O O . GLN A 1 88 ? 15.524 4.690 -12.745 1.00 91.56 88 GLN A O 1
ATOM 726 N N . PHE A 1 89 ? 14.031 4.728 -14.431 1.00 90.06 89 PHE A N 1
ATOM 727 C CA . PHE A 1 89 ? 13.221 3.616 -13.948 1.00 90.06 89 PHE A CA 1
ATOM 728 C C . PHE A 1 89 ? 14.022 2.311 -13.880 1.00 90.06 89 PHE A C 1
ATOM 730 O O . PHE A 1 89 ? 13.956 1.593 -12.886 1.00 90.06 89 PHE A O 1
ATOM 737 N N . LEU A 1 90 ? 14.835 2.022 -14.903 1.00 89.81 90 LEU A N 1
ATOM 738 C CA . LEU A 1 90 ? 15.696 0.841 -14.932 1.00 89.81 90 LEU A CA 1
ATOM 739 C C . LEU A 1 90 ? 16.705 0.832 -13.776 1.00 89.81 90 LEU A C 1
ATOM 741 O O . LEU A 1 90 ? 16.930 -0.219 -13.177 1.00 89.81 90 LEU A O 1
ATOM 745 N N . ASN A 1 91 ? 17.307 1.983 -13.462 1.00 88.19 91 ASN A N 1
ATOM 746 C CA . ASN A 1 91 ? 18.255 2.097 -12.354 1.00 88.19 91 ASN A CA 1
ATOM 747 C C . ASN A 1 91 ? 17.564 1.859 -11.005 1.00 88.19 91 ASN A C 1
ATOM 749 O O . ASN A 1 91 ? 18.019 1.010 -10.245 1.00 88.19 91 ASN A O 1
ATOM 753 N N . GLN A 1 92 ? 16.425 2.515 -10.759 1.00 84.62 92 GLN A N 1
ATOM 754 C CA . GLN A 1 92 ? 15.632 2.311 -9.538 1.00 84.62 92 GLN A CA 1
ATOM 755 C C . GLN A 1 92 ? 15.189 0.855 -9.374 1.00 84.62 92 GLN A C 1
ATOM 757 O O . GLN A 1 92 ? 15.273 0.283 -8.290 1.00 84.62 92 GLN A O 1
ATOM 762 N N . TRP A 1 93 ? 14.738 0.224 -10.458 1.00 84.81 93 TRP A N 1
ATOM 763 C CA . TRP A 1 93 ? 14.300 -1.165 -10.414 1.00 84.81 93 TRP A CA 1
ATOM 764 C C . TRP A 1 93 ? 15.454 -2.130 -10.104 1.00 84.81 93 TRP A C 1
ATOM 766 O O . TRP A 1 93 ? 15.285 -3.058 -9.315 1.00 84.81 93 TRP A O 1
ATOM 776 N N . ARG A 1 94 ? 16.650 -1.896 -10.662 1.00 83.12 94 ARG A N 1
ATOM 777 C CA . ARG A 1 94 ? 17.848 -2.710 -10.385 1.00 83.12 94 ARG A CA 1
ATOM 778 C C . ARG A 1 94 ? 18.363 -2.577 -8.953 1.00 83.12 94 ARG A C 1
ATOM 780 O O . ARG A 1 94 ? 18.950 -3.530 -8.453 1.00 83.12 94 ARG A O 1
ATOM 787 N N . GLU A 1 95 ? 18.148 -1.437 -8.301 1.00 78.69 95 GLU A N 1
ATOM 788 C CA . GLU A 1 95 ? 18.459 -1.267 -6.873 1.00 78.69 95 GLU A CA 1
ATOM 789 C 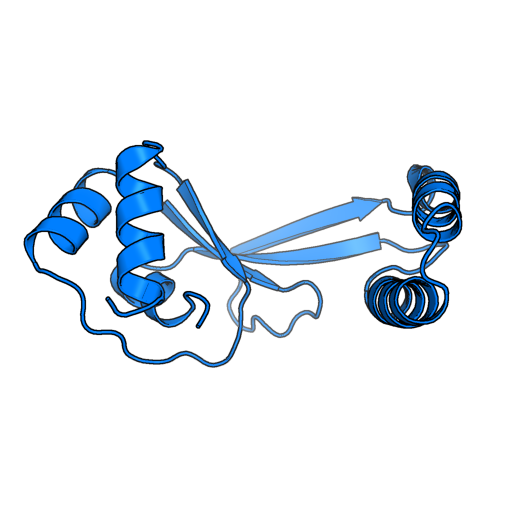C . GLU A 1 95 ? 17.568 -2.151 -5.983 1.00 78.69 95 GLU A C 1
ATOM 791 O O . GLU A 1 95 ? 17.994 -2.573 -4.913 1.00 78.69 95 GLU A O 1
ATOM 796 N N . GLN A 1 96 ? 16.357 -2.480 -6.446 1.00 73.06 96 GLN A N 1
ATOM 797 C CA . GLN A 1 96 ? 15.361 -3.247 -5.688 1.00 73.06 96 GLN A CA 1
ATOM 798 C C . GLN A 1 96 ? 15.311 -4.737 -6.063 1.00 73.06 96 GLN A C 1
ATOM 800 O O . GLN A 1 96 ? 14.813 -5.560 -5.289 1.00 73.06 96 GLN A O 1
ATOM 805 N N . VAL A 1 97 ? 15.786 -5.098 -7.260 1.00 74.19 97 VAL A N 1
ATOM 806 C CA . VAL A 1 97 ? 15.640 -6.445 -7.824 1.00 74.19 97 VAL A CA 1
ATOM 807 C C . VAL A 1 97 ? 16.979 -7.002 -8.294 1.00 74.19 97 VAL A C 1
ATOM 809 O O . VAL A 1 97 ? 17.564 -6.560 -9.284 1.00 74.19 97 VAL A O 1
ATOM 812 N N . HIS A 1 98 ? 17.428 -8.060 -7.621 1.00 67.38 98 HIS A N 1
ATOM 813 C CA . HIS A 1 98 ? 18.630 -8.793 -8.000 1.00 67.38 98 HIS A CA 1
ATOM 814 C C . HIS A 1 98 ? 18.331 -9.829 -9.111 1.00 67.38 98 HIS A C 1
ATOM 816 O O . HIS A 1 98 ? 17.371 -10.589 -8.969 1.00 67.38 98 HIS A O 1
ATOM 822 N N . PRO A 1 99 ? 19.160 -9.926 -10.177 1.00 59.47 99 PRO A N 1
ATOM 823 C CA . PRO A 1 99 ? 18.943 -10.833 -11.320 1.00 59.47 99 PRO A CA 1
ATOM 824 C C . PRO A 1 99 ? 18.837 -12.318 -10.954 1.00 59.47 99 PRO A C 1
ATOM 826 O O . PRO A 1 99 ? 18.090 -13.064 -11.576 1.00 59.47 99 PRO A O 1
ATOM 829 N N . ASN A 1 100 ? 19.566 -12.729 -9.915 1.00 63.16 100 ASN A N 1
ATOM 830 C CA . ASN A 1 100 ? 19.604 -14.101 -9.402 1.00 63.16 100 ASN A CA 1
ATOM 831 C C . ASN A 1 100 ? 19.019 -14.193 -7.983 1.00 63.16 100 ASN A C 1
ATOM 833 O O . ASN A 1 100 ? 19.382 -15.093 -7.228 1.00 63.16 100 ASN A O 1
ATOM 837 N N . GLY A 1 101 ? 18.225 -13.202 -7.569 1.00 65.06 101 GLY A N 1
ATOM 838 C CA . GLY A 1 101 ? 17.891 -13.014 -6.163 1.00 65.06 101 GLY A CA 1
ATOM 839 C C . GLY A 1 101 ? 16.457 -13.332 -5.777 1.00 65.06 101 GLY A C 1
ATOM 840 O O . GLY A 1 101 ? 15.570 -13.574 -6.594 1.00 65.06 101 GLY A O 1
ATOM 841 N N . GLU A 1 102 ? 16.257 -13.287 -4.468 1.00 71.50 102 GLU A N 1
ATOM 842 C CA . GLU A 1 102 ? 14.954 -13.173 -3.836 1.00 71.50 102 GLU A CA 1
ATOM 843 C C . GLU A 1 102 ? 14.742 -11.698 -3.493 1.00 71.50 102 GLU A C 1
ATOM 845 O O . GLU A 1 102 ? 15.622 -11.075 -2.896 1.00 71.50 102 GLU A O 1
ATOM 850 N N . THR A 1 103 ? 13.583 -11.134 -3.826 1.00 76.75 103 THR A N 1
ATOM 851 C CA . THR A 1 103 ? 13.149 -9.882 -3.195 1.00 76.75 103 THR A CA 1
ATOM 852 C C . THR A 1 103 ? 12.412 -10.249 -1.915 1.00 76.75 103 THR A C 1
ATOM 854 O O . THR A 1 103 ? 11.472 -11.048 -1.944 1.00 76.75 103 THR A O 1
ATOM 857 N N . ILE A 1 104 ? 12.853 -9.689 -0.789 1.00 78.12 104 ILE A N 1
ATOM 858 C CA . ILE A 1 104 ? 12.223 -9.880 0.518 1.00 78.12 104 ILE A CA 1
ATOM 859 C C . ILE A 1 104 ? 11.493 -8.592 0.876 1.00 78.12 104 ILE A C 1
ATOM 861 O O . ILE A 1 104 ? 12.105 -7.543 1.046 1.00 78.12 104 ILE A O 1
ATOM 865 N N . GLU A 1 105 ? 10.177 -8.679 1.003 1.00 84.62 105 GLU A N 1
ATOM 866 C CA . GLU A 1 105 ? 9.340 -7.589 1.491 1.00 84.62 105 GLU A CA 1
ATOM 867 C C . GLU A 1 105 ? 8.958 -7.874 2.941 1.00 84.62 105 GLU A C 1
ATOM 869 O O . GLU A 1 105 ? 8.410 -8.933 3.249 1.00 84.62 105 GLU A O 1
ATOM 874 N N . ALA A 1 106 ? 9.241 -6.934 3.836 1.00 88.44 106 ALA A N 1
ATOM 875 C CA . ALA A 1 106 ? 8.832 -6.989 5.232 1.00 88.44 106 ALA A CA 1
ATOM 876 C C . ALA A 1 106 ? 7.510 -6.243 5.422 1.00 88.44 106 ALA A C 1
ATOM 878 O O . ALA A 1 106 ? 7.338 -5.153 4.876 1.00 88.44 106 ALA A O 1
ATOM 879 N N . TYR A 1 107 ? 6.602 -6.809 6.218 1.00 90.94 107 TYR A N 1
ATOM 880 C CA . TYR A 1 107 ? 5.283 -6.250 6.505 1.00 90.94 107 TYR A CA 1
ATOM 881 C C . TYR A 1 107 ? 5.050 -6.137 8.011 1.00 90.94 107 TYR A C 1
ATOM 883 O O . TYR A 1 107 ? 5.232 -7.107 8.747 1.00 90.94 107 TYR A O 1
ATOM 891 N N . CYS A 1 108 ? 4.591 -4.975 8.469 1.00 92.50 108 CYS A N 1
ATOM 892 C CA . CYS A 1 108 ? 4.138 -4.737 9.838 1.00 92.50 108 CYS A CA 1
ATOM 893 C C . CYS A 1 108 ? 2.678 -4.301 9.808 1.00 92.50 108 CYS A C 1
ATOM 895 O O . CYS A 1 108 ? 2.330 -3.308 9.175 1.00 92.50 108 CYS A O 1
ATOM 897 N N . GLN A 1 109 ? 1.818 -5.050 10.483 1.00 93.81 109 GLN A N 1
ATOM 898 C CA . GLN A 1 109 ? 0.456 -4.661 10.765 1.00 93.81 109 GLN A CA 1
ATOM 899 C C . GLN A 1 109 ? 0.457 -3.523 11.780 1.00 93.81 109 GLN A C 1
ATOM 901 O O . GLN A 1 109 ? 1.027 -3.631 12.863 1.00 93.81 109 GLN A O 1
ATOM 906 N N . VAL A 1 110 ? -0.244 -2.450 11.445 1.00 94.19 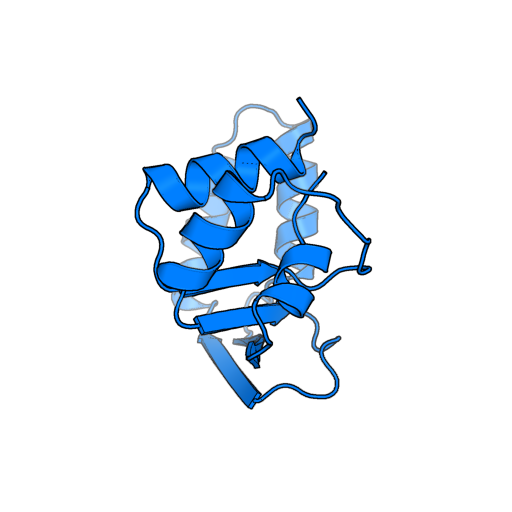110 VAL A N 1
ATOM 907 C CA . VAL A 1 110 ? -0.352 -1.259 12.285 1.00 94.19 110 VAL A CA 1
ATOM 908 C C . VAL A 1 110 ? -1.814 -0.863 12.467 1.00 94.19 110 VAL A C 1
ATOM 910 O O . VAL A 1 110 ? -2.708 -1.363 11.778 1.00 94.19 110 VAL A O 1
ATOM 913 N N . SER A 1 111 ? -2.076 0.040 13.411 1.00 94.56 111 SER A N 1
ATOM 914 C CA . SER A 1 111 ? -3.401 0.644 13.544 1.00 94.56 111 SER A CA 1
ATOM 915 C C . SER A 1 111 ? -3.708 1.546 12.344 1.00 94.56 111 SER A C 1
ATOM 917 O O . SER A 1 111 ? -2.808 2.008 11.641 1.00 94.56 111 SER A O 1
ATOM 919 N N . MET A 1 112 ? -4.992 1.837 12.122 1.00 93.88 112 MET A N 1
ATOM 920 C CA . MET A 1 112 ? -5.398 2.788 11.085 1.00 93.88 112 MET A CA 1
ATOM 921 C C . MET A 1 112 ? -4.779 4.173 11.314 1.00 93.88 112 MET A C 1
ATOM 923 O O . MET A 1 112 ? -4.268 4.772 10.375 1.00 93.88 112 MET A O 1
ATOM 927 N N . ASP A 1 113 ? -4.776 4.658 12.558 1.00 93.69 113 ASP A N 1
ATOM 928 C CA . ASP A 1 113 ? -4.192 5.962 12.897 1.00 93.69 113 ASP A CA 1
ATOM 929 C C . ASP A 1 113 ? -2.693 6.021 12.588 1.00 93.69 113 ASP A C 1
ATOM 931 O O . ASP A 1 113 ? -2.201 7.045 12.119 1.00 93.69 113 ASP A O 1
ATOM 935 N N . GLU A 1 114 ? -1.979 4.913 12.786 1.00 94.12 114 GLU A N 1
ATOM 936 C CA . GLU A 1 114 ? -0.566 4.825 12.439 1.00 94.12 114 GLU A CA 1
ATOM 937 C C . GLU A 1 114 ? -0.362 4.765 10.922 1.00 94.12 114 GLU A C 1
ATOM 939 O O . GLU A 1 114 ? 0.413 5.547 10.385 1.00 94.12 114 GLU A O 1
ATOM 944 N N . ALA A 1 115 ? -1.108 3.916 10.207 1.00 94.06 115 ALA A N 1
ATOM 945 C CA . ALA A 1 115 ? -1.001 3.780 8.752 1.00 94.06 115 ALA A CA 1
ATOM 946 C C . ALA A 1 115 ? -1.235 5.100 8.008 1.00 94.06 115 ALA A C 1
ATOM 948 O O . ALA A 1 115 ? -0.576 5.382 7.004 1.00 94.06 115 ALA A O 1
ATOM 949 N N . LEU A 1 116 ? -2.165 5.919 8.506 1.00 94.00 116 LEU A N 1
ATOM 950 C CA . LEU A 1 116 ? -2.502 7.194 7.889 1.00 94.00 116 LEU A CA 1
ATOM 951 C C . LEU A 1 116 ? -1.312 8.149 7.826 1.00 94.00 116 LEU A C 1
ATOM 953 O O . LEU A 1 116 ? -1.215 8.874 6.840 1.00 94.00 116 LEU A O 1
ATOM 957 N N . LYS A 1 117 ? -0.382 8.094 8.788 1.00 93.75 117 LYS A N 1
ATOM 958 C CA . LYS A 1 117 ? 0.835 8.925 8.802 1.00 93.75 117 LYS A CA 1
ATOM 959 C C . LYS A 1 117 ? 1.764 8.669 7.612 1.00 93.75 117 LYS A C 1
ATOM 961 O O . LYS A 1 117 ? 2.649 9.468 7.323 1.00 93.75 117 LYS A O 1
ATOM 966 N N . PHE A 1 118 ? 1.585 7.544 6.922 1.00 92.31 118 PHE A N 1
ATOM 967 C CA . PHE A 1 118 ? 2.436 7.123 5.813 1.00 92.31 118 PHE A CA 1
ATOM 968 C C . PHE A 1 118 ? 1.790 7.385 4.438 1.00 92.31 118 PHE A C 1
ATOM 970 O O . PHE A 1 118 ? 2.393 7.079 3.404 1.00 92.31 118 PHE A O 1
ATOM 977 N N . LEU A 1 119 ? 0.604 8.008 4.367 1.00 90.62 119 LEU A N 1
ATOM 978 C CA . LEU A 1 119 ? -0.042 8.326 3.086 1.00 90.62 119 LEU A CA 1
ATOM 979 C C . LEU A 1 119 ? 0.773 9.339 2.253 1.00 90.62 119 LEU A C 1
ATOM 981 O O . LEU A 1 119 ? 1.356 10.276 2.803 1.00 90.62 119 LEU A O 1
ATOM 985 N N . PRO A 1 120 ? 0.904 9.148 0.924 1.00 81.31 120 PRO A N 1
ATOM 986 C CA . PRO A 1 120 ? 1.694 10.027 0.057 1.00 81.31 120 PRO A CA 1
ATOM 987 C C . PRO A 1 120 ? 1.143 11.459 -0.026 1.00 81.31 120 PRO A C 1
ATOM 989 O O . PRO A 1 120 ? -0.054 11.689 0.150 1.00 81.31 120 PRO A O 1
ATOM 992 N N . PHE A 1 121 ? 2.061 12.403 -0.283 1.00 64.81 121 PHE A N 1
ATOM 993 C CA . PHE A 1 121 ? 1.762 13.808 -0.572 1.00 64.81 121 PHE A CA 1
ATOM 994 C C . PHE A 1 121 ? 1.481 13.977 -2.057 1.00 64.81 121 PHE A C 1
ATOM 996 O O . PHE A 1 121 ? 2.324 14.465 -2.842 1.00 64.81 121 PHE A O 1
#

Sequence (121 aa):
ERKPEKILRALNDHGIDILLVPYKEPIDHVFEPATLSSAKRRIQKCFLYNTENRLPDHNFTIKRQTAPFYDSVLTVINSISDPVFRSQFLNQWREQVHPNGETIEAYCQVSMDEALKFLPF

Foldseek 3Di:
DDPLQVVLQVCLVVQPQEAEFEDDDFADDDYDPVSLVSSLVRHPWYKYKDQPCPPVDFPDKDKDQCQVCVVVVVVVLVPDPDPVVSVVVVVVVCVRDDNRDIRIMTMHIDHPNRRSRRDDD

Secondary structure (DSSP, 8-state):
--HHHHHHHHHHHTT--EEEEE----------HHHHHHHHHH--EEEEEESSS--TT-SEEEEEE-GGGHHHHHHHHHT-S-HHHHHHHHHHHHHH--TT-EEEEEEEEE-HHHHHTT---

Radius of gyration: 17.25 Å; chains: 1; bounding box: 36×36×40 Å

pLDDT: mean 87.2, std 9.73, range [56.38, 96.94]